Protein AF-A0A4Q2YPA6-F1 (afdb_monomer)

Mean predicted aligned error: 20.97 Å

pLDDT: mean 71.31, std 17.71, range [36.66, 96.56]

Secondary structure (DSSP, 8-state):
---GGGGGTTS--SPPPHHHHHHHHHHHHHH-----GGG---HHHHHHHHHHHHHHHTTT--------------S------HHHHHHHHHS--S-----PPP---PPP-PPPP----

Sequence (117 aa):
VNKAANYFRDVGNDKPDADLLDLAETLIAKKSGEFDASDYHNHYIDALKRVIAKKAKAKGKRVLEDVEEPADTGRGSNVIDLMAALKASVDGKKTAPAKAAPAKKAPAKKAPARKRA

Solvent-accessible surface area (backbone atoms only — not comparable to full-atom values): 8189 Å² total; per-residue (Å²): 133,87,61,75,71,68,80,50,71,89,59,76,93,68,85,76,59,67,72,63,48,55,52,49,51,53,54,46,64,74,69,59,74,88,88,60,75,82,78,65,71,70,58,65,63,56,50,49,52,50,52,51,53,50,31,59,76,47,71,72,48,88,73,76,79,77,70,76,66,74,71,78,78,86,63,79,82,85,75,73,60,62,68,59,53,49,48,53,63,72,67,61,85,69,88,75,80,79,80,76,73,82,78,77,81,74,80,80,79,78,77,80,87,81,83,87,133

Foldseek 3Di:
DDDPVVVCPVPDPDDDDPVVVVVVVVVCVVVDDDDDPVVDDPVVVVVVVVCVVVCVVVVNDDDDPPPPPPPDPPPDPPDDPVVVVVVCVVVPDDDDPPPDDPDDPDPDDDDDDDDDD

Radius of gyration: 34.86 Å; Cα contacts (8 Å, |Δi|>4): 10; chains: 1; bounding box: 77×26×106 Å

Structure (mmCIF, N/CA/C/O backbone):
data_AF-A0A4Q2YPA6-F1
#
_entry.id   AF-A0A4Q2YPA6-F1
#
loop_
_atom_site.group_PDB
_atom_site.id
_atom_site.type_symbol
_atom_site.label_atom_id
_atom_site.label_alt_id
_atom_site.label_comp_id
_atom_site.label_asym_id
_atom_site.label_entity_id
_atom_site.label_seq_id
_atom_site.pdbx_PDB_ins_code
_atom_site.Cartn_x
_atom_site.Cartn_y
_atom_site.Cartn_z
_atom_site.occupancy
_atom_site.B_iso_or_equiv
_atom_site.auth_seq_id
_atom_site.auth_comp_id
_atom_site.auth_asym_id
_atom_site.auth_atom_id
_atom_site.pdbx_PDB_model_num
ATOM 1 N N . VAL A 1 1 ? -27.213 6.591 -12.601 1.00 63.59 1 VAL A N 1
ATOM 2 C CA . VAL A 1 1 ? -26.011 5.734 -12.743 1.00 63.59 1 VAL A CA 1
ATOM 3 C C . VAL A 1 1 ? -24.868 6.581 -13.274 1.00 63.59 1 VAL A C 1
ATOM 5 O O . VAL A 1 1 ? -24.966 7.081 -14.388 1.00 63.59 1 VAL A O 1
ATOM 8 N N . ASN A 1 2 ? -23.839 6.834 -12.462 1.00 62.69 2 ASN A N 1
ATOM 9 C CA . ASN A 1 2 ? -22.665 7.592 -12.907 1.00 62.69 2 ASN A CA 1
ATOM 10 C C . ASN A 1 2 ? -21.876 6.741 -13.906 1.00 62.69 2 ASN A C 1
ATOM 12 O O . ASN A 1 2 ? -21.536 5.597 -13.615 1.00 62.69 2 ASN A O 1
ATOM 16 N N . LYS A 1 3 ? -21.635 7.277 -15.104 1.00 80.81 3 LYS A N 1
ATOM 17 C CA . LYS A 1 3 ? -20.919 6.566 -16.167 1.00 80.81 3 LYS A CA 1
ATOM 18 C C . LYS A 1 3 ? -19.436 6.512 -15.801 1.00 80.81 3 LYS A C 1
ATOM 20 O O . LYS A 1 3 ? -18.842 7.567 -15.587 1.00 80.81 3 LYS A O 1
ATOM 25 N N . ALA A 1 4 ? -18.844 5.316 -15.766 1.00 79.94 4 ALA A N 1
ATOM 26 C CA . ALA A 1 4 ? -17.429 5.119 -15.421 1.00 79.94 4 ALA A CA 1
ATOM 27 C C . ALA A 1 4 ? -16.476 5.984 -16.272 1.00 79.94 4 ALA A C 1
ATOM 29 O O . ALA A 1 4 ? -15.462 6.465 -15.783 1.00 79.94 4 ALA A O 1
ATOM 30 N N . ALA A 1 5 ? -16.867 6.276 -17.515 1.00 79.25 5 ALA A N 1
ATOM 31 C CA . ALA A 1 5 ? -16.138 7.158 -18.423 1.00 79.25 5 ALA A CA 1
ATOM 32 C C . ALA A 1 5 ? -15.876 8.574 -17.867 1.00 79.25 5 ALA A C 1
ATOM 34 O O . ALA A 1 5 ? -14.927 9.227 -18.282 1.00 79.25 5 ALA A O 1
ATOM 35 N N . ASN A 1 6 ? -16.687 9.063 -16.921 1.00 86.25 6 ASN A N 1
ATOM 36 C CA . ASN A 1 6 ? -16.501 10.402 -16.362 1.00 86.25 6 ASN A CA 1
ATOM 37 C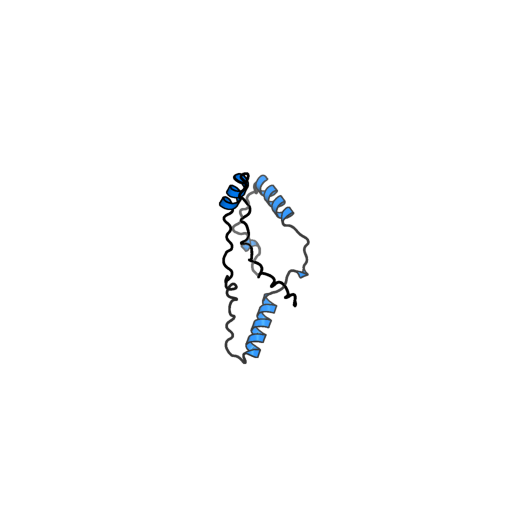 C . ASN A 1 6 ? -15.265 10.524 -15.463 1.00 86.25 6 ASN A C 1
ATOM 39 O O . ASN A 1 6 ? -14.765 11.632 -15.308 1.00 86.25 6 ASN A O 1
ATOM 43 N N . TYR A 1 7 ? -14.779 9.419 -14.891 1.00 86.31 7 TYR A N 1
ATOM 44 C CA . TYR A 1 7 ? -13.599 9.422 -14.020 1.00 86.31 7 TYR A CA 1
ATOM 45 C C . TYR A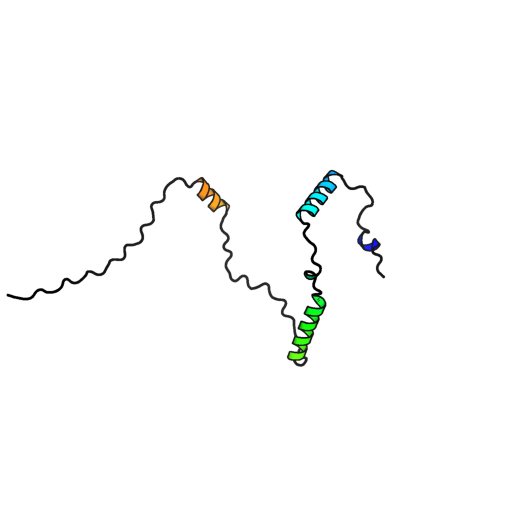 1 7 ? -12.284 9.580 -14.791 1.00 86.31 7 TYR A C 1
ATOM 47 O O . TYR A 1 7 ? -11.276 9.937 -14.199 1.00 86.31 7 TYR A O 1
ATOM 55 N N . PHE A 1 8 ? -12.303 9.336 -16.102 1.00 87.81 8 PHE A N 1
ATOM 56 C CA . PHE A 1 8 ? -11.111 9.338 -16.953 1.00 87.81 8 PHE A CA 1
ATOM 57 C C . PHE A 1 8 ? -11.077 10.523 -17.924 1.00 87.81 8 PHE A C 1
ATOM 59 O O . PHE A 1 8 ? -10.306 10.509 -18.874 1.00 87.81 8 PHE A O 1
ATOM 66 N N . ARG A 1 9 ? -11.915 11.548 -17.714 1.00 86.56 9 ARG A N 1
ATOM 67 C CA . ARG A 1 9 ? -12.010 12.712 -18.616 1.00 86.56 9 ARG A CA 1
ATOM 68 C C . ARG A 1 9 ? -10.703 13.496 -18.737 1.00 86.56 9 ARG A C 1
ATOM 70 O O . ARG A 1 9 ? -10.478 14.106 -19.774 1.00 86.56 9 ARG A O 1
ATOM 77 N N . ASP A 1 10 ? -9.877 13.458 -17.696 1.00 87.38 10 ASP A N 1
ATOM 78 C CA . ASP A 1 10 ? -8.603 14.178 -17.633 1.00 87.38 10 ASP A CA 1
ATOM 79 C C . ASP A 1 10 ? -7.426 13.355 -18.189 1.00 87.38 10 ASP A C 1
ATOM 81 O O . ASP A 1 10 ? -6.301 13.846 -18.261 1.00 87.38 10 ASP A O 1
ATOM 85 N N . VAL A 1 11 ? -7.664 12.098 -18.582 1.00 85.00 11 VAL A N 1
ATOM 86 C CA . VAL A 1 11 ? -6.645 11.231 -19.181 1.00 85.00 11 VAL A CA 1
ATOM 87 C C . VAL A 1 11 ? -6.693 11.401 -20.699 1.00 85.00 11 VAL A C 1
ATOM 89 O O . VAL A 1 11 ? -7.722 11.151 -21.327 1.00 85.00 11 VAL A O 1
ATOM 92 N N . GLY A 1 12 ? -5.582 11.844 -21.290 1.00 84.62 12 GLY A N 1
ATOM 93 C CA . GLY A 1 12 ? -5.444 11.973 -22.743 1.00 84.62 12 GLY A CA 1
ATOM 94 C C . GLY A 1 12 ? -5.476 10.619 -23.462 1.00 84.62 12 GLY A C 1
ATOM 95 O O . GLY A 1 12 ? -5.167 9.585 -22.876 1.00 84.62 12 GLY A O 1
ATOM 96 N N . ASN A 1 13 ? -5.825 10.628 -24.752 1.00 83.25 13 ASN A N 1
ATOM 97 C CA . ASN A 1 13 ? -5.834 9.429 -25.609 1.00 83.25 13 ASN A CA 1
ATOM 98 C C . ASN A 1 13 ? -4.480 9.171 -26.302 1.00 83.25 13 ASN A C 1
ATOM 100 O O . ASN A 1 13 ? -4.404 8.380 -27.244 1.00 83.25 13 ASN A O 1
ATOM 104 N N . ASP A 1 14 ? -3.423 9.856 -25.874 1.00 89.31 14 ASP A N 1
ATOM 105 C CA . ASP A 1 14 ? -2.095 9.733 -26.461 1.00 89.31 14 ASP A CA 1
ATOM 106 C C . ASP A 1 14 ? -1.405 8.437 -26.028 1.00 89.31 14 ASP A C 1
ATOM 108 O O . ASP A 1 14 ? -1.632 7.907 -24.937 1.00 89.31 14 ASP A O 1
ATOM 112 N N . LYS A 1 15 ? -0.538 7.912 -26.898 1.00 88.81 15 LYS A N 1
ATOM 113 C CA . LYS A 1 15 ? 0.234 6.709 -26.584 1.00 88.81 15 LYS A CA 1
ATOM 114 C C . LYS A 1 15 ? 1.264 7.039 -25.489 1.00 88.81 15 LYS A C 1
ATOM 116 O O . LYS A 1 15 ? 2.043 7.972 -25.688 1.00 88.81 15 LYS A O 1
ATOM 121 N N . PRO A 1 16 ? 1.307 6.286 -24.374 1.00 88.31 16 PRO A N 1
ATOM 122 C CA . PRO A 1 16 ? 2.298 6.508 -23.329 1.00 88.31 16 PRO A CA 1
ATOM 123 C C . PRO A 1 16 ? 3.712 6.193 -23.826 1.00 88.31 16 PRO A C 1
ATOM 125 O O . PRO A 1 16 ? 3.905 5.358 -24.715 1.00 88.31 16 PRO A O 1
ATOM 128 N N . ASP A 1 17 ? 4.690 6.863 -23.223 1.00 93.75 17 ASP A N 1
ATOM 129 C CA . ASP A 1 17 ? 6.107 6.591 -23.446 1.00 93.75 17 ASP A CA 1
ATOM 130 C C . ASP A 1 17 ? 6.455 5.161 -22.994 1.00 93.75 17 ASP A C 1
ATOM 132 O O . ASP A 1 17 ? 6.005 4.710 -21.935 1.00 93.75 17 ASP A O 1
ATOM 136 N N . ALA A 1 18 ? 7.230 4.443 -23.808 1.00 94.50 18 ALA A N 1
ATOM 137 C CA . ALA A 1 18 ? 7.577 3.048 -23.560 1.00 94.50 18 ALA A CA 1
ATOM 138 C C . ALA A 1 18 ? 8.463 2.874 -22.316 1.00 94.50 18 ALA A C 1
ATOM 140 O O . ALA A 1 18 ? 8.255 1.927 -21.560 1.00 94.50 18 ALA A O 1
ATOM 141 N N . ASP A 1 19 ? 9.384 3.806 -22.060 1.00 93.81 19 ASP A N 1
ATOM 142 C CA . ASP A 1 19 ? 10.304 3.727 -20.920 1.00 93.81 19 ASP A CA 1
ATOM 143 C C . ASP A 1 19 ? 9.557 3.975 -19.599 1.00 93.81 19 ASP A C 1
ATOM 145 O O . ASP A 1 19 ? 9.816 3.337 -18.577 1.00 93.81 19 ASP A O 1
ATOM 149 N N . LEU A 1 20 ? 8.571 4.881 -19.616 1.00 93.12 20 LEU A N 1
ATOM 150 C CA . LEU A 1 20 ? 7.706 5.128 -18.458 1.00 93.12 20 LEU A CA 1
ATOM 151 C C . LEU A 1 20 ? 6.763 3.953 -18.178 1.00 93.12 20 LEU A C 1
ATOM 153 O O . LEU A 1 20 ? 6.443 3.694 -17.015 1.00 93.12 20 LEU A O 1
ATOM 157 N N . LEU A 1 21 ? 6.320 3.250 -19.223 1.00 94.44 21 LEU A N 1
ATOM 158 C CA . LEU A 1 21 ? 5.481 2.065 -19.083 1.00 94.44 21 LEU A CA 1
ATOM 159 C C . LEU A 1 21 ? 6.250 0.921 -18.408 1.00 94.44 21 LEU A C 1
ATOM 161 O O . LEU A 1 21 ? 5.754 0.359 -17.434 1.00 94.44 21 LEU A O 1
ATOM 165 N N . ASP A 1 22 ? 7.480 0.651 -18.847 1.00 95.88 22 ASP A N 1
ATOM 166 C CA . ASP A 1 22 ? 8.357 -0.371 -18.254 1.00 95.88 22 ASP A CA 1
ATOM 167 C C . ASP A 1 22 ? 8.670 -0.081 -16.771 1.00 95.88 22 ASP A C 1
ATOM 169 O O . ASP A 1 22 ? 8.602 -0.959 -15.898 1.00 95.88 22 ASP A O 1
ATOM 173 N N . LEU A 1 23 ? 8.908 1.194 -16.440 1.00 96.38 23 LEU A N 1
ATOM 174 C CA . LEU A 1 23 ? 9.064 1.628 -15.053 1.00 96.38 23 LEU A CA 1
ATOM 175 C C . LEU A 1 23 ? 7.798 1.358 -14.225 1.00 96.38 23 LEU A C 1
ATOM 177 O O . LEU A 1 23 ? 7.889 0.867 -13.095 1.00 96.38 23 LEU A O 1
ATOM 181 N N . ALA A 1 24 ? 6.620 1.682 -14.760 1.00 95.62 24 ALA A N 1
ATOM 182 C CA . ALA A 1 24 ? 5.352 1.447 -14.077 1.00 95.62 24 ALA A CA 1
ATOM 183 C C . ALA A 1 24 ? 5.104 -0.051 -13.845 1.00 95.62 24 ALA A C 1
ATOM 185 O O . ALA A 1 24 ? 4.743 -0.437 -12.732 1.00 95.62 24 ALA A O 1
ATOM 186 N N . GLU A 1 25 ? 5.362 -0.898 -14.843 1.00 95.69 25 GLU A N 1
ATOM 187 C CA . GLU A 1 25 ? 5.259 -2.357 -14.727 1.00 95.69 25 GLU A CA 1
ATOM 188 C C . GLU A 1 25 ? 6.177 -2.903 -13.629 1.00 95.69 25 GLU A C 1
ATOM 190 O O . GLU A 1 25 ? 5.731 -3.658 -12.761 1.00 95.69 25 GLU A O 1
ATOM 195 N N . THR A 1 26 ? 7.428 -2.442 -13.584 1.00 96.56 26 THR A N 1
ATOM 196 C CA . THR A 1 26 ? 8.387 -2.822 -12.538 1.00 96.56 26 THR A CA 1
ATOM 197 C C . THR A 1 26 ? 7.903 -2.418 -11.141 1.00 96.56 26 THR A C 1
ATOM 199 O O . THR A 1 26 ? 8.014 -3.188 -10.180 1.00 96.56 26 THR A O 1
ATOM 202 N N . LEU A 1 27 ? 7.347 -1.210 -10.999 1.00 96.25 27 LEU A N 1
ATOM 203 C CA . LEU A 1 27 ? 6.804 -0.728 -9.727 1.00 96.25 27 LEU A CA 1
ATOM 204 C C . LEU A 1 27 ? 5.581 -1.528 -9.280 1.00 96.25 27 LEU A C 1
ATOM 206 O O . LEU A 1 27 ? 5.459 -1.809 -8.085 1.00 96.25 27 LEU A O 1
ATOM 210 N N . ILE A 1 28 ? 4.705 -1.895 -10.219 1.00 95.44 28 ILE A N 1
ATOM 211 C CA . ILE A 1 28 ? 3.550 -2.753 -9.958 1.00 95.44 28 ILE A CA 1
ATOM 212 C C . ILE A 1 28 ? 4.048 -4.112 -9.486 1.00 95.44 28 ILE A C 1
ATOM 214 O O . ILE A 1 28 ? 3.726 -4.489 -8.368 1.00 95.44 28 ILE A O 1
ATOM 218 N N . ALA A 1 29 ? 4.917 -4.783 -10.244 1.00 94.88 29 ALA A N 1
ATOM 219 C CA . ALA A 1 29 ? 5.442 -6.099 -9.887 1.00 94.88 29 ALA A CA 1
ATOM 220 C C . ALA A 1 29 ? 6.095 -6.119 -8.494 1.00 94.88 29 ALA A C 1
ATOM 222 O O . ALA A 1 29 ? 5.874 -7.040 -7.713 1.00 94.88 29 ALA A O 1
ATOM 223 N N . LYS A 1 30 ? 6.847 -5.069 -8.141 1.00 95.31 30 LYS A N 1
ATOM 224 C CA . LYS A 1 30 ? 7.470 -4.934 -6.816 1.00 95.31 30 LYS A CA 1
ATOM 225 C C . LYS A 1 30 ? 6.461 -4.725 -5.679 1.00 95.31 30 LYS A C 1
ATOM 227 O O . LYS A 1 30 ? 6.768 -5.045 -4.532 1.00 95.31 30 LYS A O 1
ATOM 232 N N . LYS A 1 31 ? 5.312 -4.107 -5.961 1.00 93.06 31 LYS A N 1
ATOM 233 C CA . LYS A 1 31 ? 4.267 -3.781 -4.973 1.00 93.06 31 LYS A CA 1
ATOM 234 C C . LYS A 1 31 ? 3.088 -4.752 -4.993 1.00 93.06 31 LYS A C 1
ATOM 236 O O . LYS A 1 31 ? 2.239 -4.666 -4.109 1.00 93.06 31 LYS A O 1
ATOM 241 N N . SER A 1 32 ? 3.023 -5.641 -5.975 1.00 93.56 32 SER A N 1
ATOM 242 C CA . SER A 1 32 ? 2.052 -6.722 -6.040 1.00 93.56 32 SER A CA 1
ATOM 243 C C . SER A 1 32 ? 2.300 -7.729 -4.918 1.00 93.56 32 SER A C 1
ATOM 245 O O . SER A 1 32 ? 3.435 -7.998 -4.531 1.00 93.56 32 SER A O 1
ATOM 247 N N . GLY A 1 33 ? 1.214 -8.292 -4.406 1.00 90.81 33 GLY A N 1
ATOM 248 C CA . GLY A 1 33 ? 1.207 -9.359 -3.412 1.00 90.81 33 GLY A CA 1
ATOM 249 C C . GLY A 1 33 ? 0.000 -10.262 -3.639 1.00 90.81 33 GLY A C 1
ATOM 250 O O . GLY A 1 33 ? -0.798 -10.013 -4.547 1.00 90.81 33 GLY A O 1
ATOM 251 N N . GLU A 1 34 ? -0.131 -11.313 -2.834 1.00 93.50 34 GLU A N 1
ATOM 252 C CA . GLU A 1 34 ? -1.313 -12.173 -2.890 1.00 93.50 34 GLU A CA 1
ATOM 253 C C . GLU A 1 34 ? -2.559 -11.387 -2.471 1.00 93.50 34 GLU A C 1
ATOM 255 O O . GLU A 1 34 ? -2.541 -10.630 -1.501 1.00 93.50 34 GLU A O 1
ATOM 260 N N . PHE A 1 35 ? -3.636 -11.535 -3.241 1.00 92.69 35 PHE A N 1
ATOM 261 C CA . PHE A 1 35 ? -4.908 -10.899 -2.931 1.00 92.69 35 PHE A CA 1
ATOM 262 C C 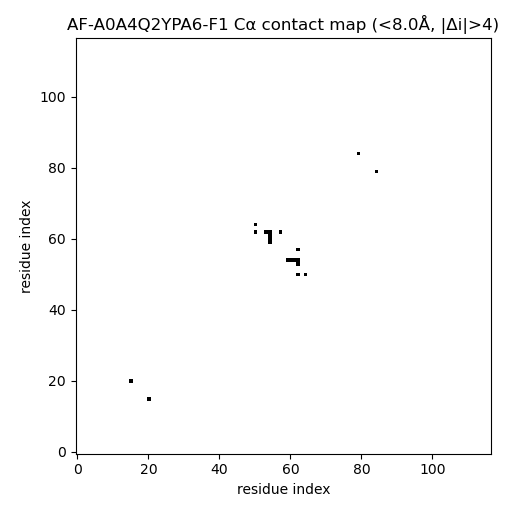. PHE A 1 35 ? -5.699 -11.782 -1.966 1.00 92.69 35 PHE A C 1
ATOM 264 O O . PHE A 1 35 ? -6.156 -12.859 -2.354 1.00 92.69 35 PHE A O 1
ATOM 271 N N . ASP A 1 36 ? -5.911 -11.299 -0.743 1.00 91.56 36 ASP A N 1
ATOM 272 C CA . ASP A 1 36 ? -6.869 -11.876 0.197 1.00 91.56 36 ASP A CA 1
ATOM 273 C C . ASP A 1 36 ? -8.103 -10.971 0.293 1.00 91.56 36 ASP A C 1
ATOM 275 O O . ASP A 1 36 ? -8.035 -9.813 0.706 1.00 91.56 36 ASP A O 1
ATOM 279 N N . ALA A 1 37 ? -9.266 -11.502 -0.090 1.00 89.19 37 ALA A N 1
ATOM 280 C CA . ALA A 1 37 ? -10.533 -10.781 0.021 1.00 89.19 37 ALA A CA 1
ATOM 281 C C . ALA A 1 37 ? -10.908 -10.481 1.484 1.00 89.19 37 ALA A C 1
ATOM 283 O O . ALA A 1 37 ? -11.660 -9.541 1.747 1.00 89.19 37 ALA A O 1
ATOM 284 N N . SER A 1 38 ? -10.392 -11.273 2.425 1.00 88.94 38 SER A N 1
ATOM 285 C CA . SER A 1 38 ? -10.654 -11.151 3.857 1.00 88.94 38 SER A CA 1
ATOM 286 C C . SER A 1 38 ? -10.044 -9.887 4.453 1.00 88.94 38 SER A C 1
ATOM 288 O O . SER A 1 38 ? -10.603 -9.373 5.413 1.00 88.94 38 SER A O 1
ATOM 290 N N . ASP A 1 39 ? -8.973 -9.346 3.864 1.00 85.44 39 ASP A N 1
ATOM 291 C CA . ASP A 1 39 ? -8.315 -8.118 4.335 1.00 85.44 39 ASP A CA 1
ATOM 292 C C . ASP A 1 39 ? -9.159 -6.855 4.091 1.00 85.44 39 ASP A C 1
ATOM 294 O O . ASP A 1 39 ? -8.945 -5.805 4.705 1.00 85.44 39 ASP A O 1
ATOM 298 N N . TYR A 1 40 ? -10.149 -6.934 3.200 1.00 85.81 40 TYR A N 1
ATOM 299 C CA . TYR A 1 40 ? -10.997 -5.804 2.843 1.00 85.81 40 TYR A CA 1
ATOM 300 C C . TYR A 1 40 ? -12.272 -5.797 3.686 1.00 85.81 40 TYR A C 1
ATOM 302 O O . TYR A 1 40 ? -13.239 -6.515 3.427 1.00 85.81 40 TYR A O 1
ATOM 310 N N . HIS A 1 41 ? -12.309 -4.920 4.689 1.00 82.69 41 HIS A N 1
ATOM 311 C CA . HIS A 1 41 ? -13.457 -4.778 5.579 1.00 82.69 41 HIS A CA 1
ATOM 312 C C . HIS A 1 41 ? -14.278 -3.517 5.292 1.00 82.69 41 HIS A C 1
ATOM 314 O O . HIS A 1 41 ? -13.756 -2.424 5.069 1.00 82.69 41 HIS A O 1
ATOM 320 N N . ASN A 1 42 ? -15.607 -3.644 5.369 1.00 83.94 42 ASN A N 1
ATOM 321 C CA . ASN A 1 42 ? -16.511 -2.500 5.298 1.00 83.94 42 ASN A CA 1
ATOM 322 C C . ASN A 1 42 ? -16.510 -1.739 6.635 1.00 83.94 42 ASN A C 1
ATOM 324 O O . ASN A 1 42 ? -17.385 -1.917 7.487 1.00 83.94 42 ASN A O 1
ATOM 328 N N . HIS A 1 43 ? -15.531 -0.849 6.798 1.00 82.00 43 HIS A N 1
ATOM 329 C CA . HIS A 1 43 ? -15.380 -0.033 8.003 1.00 82.00 43 HIS A CA 1
ATOM 330 C C . HIS A 1 43 ? -16.578 0.887 8.276 1.00 82.00 43 HIS A C 1
ATOM 332 O O . HIS A 1 43 ? -16.774 1.301 9.417 1.00 82.00 43 HIS A O 1
ATOM 338 N N . TYR A 1 44 ? -17.405 1.188 7.267 1.00 84.12 44 TYR A N 1
ATOM 339 C CA . TYR A 1 44 ? -18.583 2.037 7.430 1.00 84.12 44 TYR A CA 1
ATOM 340 C C . TYR A 1 44 ? -19.638 1.379 8.324 1.00 84.12 44 TYR A C 1
ATOM 342 O O . TYR A 1 44 ? -20.134 2.009 9.258 1.00 84.12 44 TYR A O 1
ATOM 350 N N . ILE A 1 45 ? -19.951 0.101 8.091 1.00 82.44 45 ILE A N 1
ATOM 351 C CA . ILE A 1 45 ? -20.945 -0.620 8.901 1.00 82.44 45 ILE A CA 1
ATOM 352 C C . ILE A 1 45 ? -20.459 -0.749 10.347 1.00 82.44 45 ILE A C 1
ATOM 354 O O . ILE A 1 45 ? -21.239 -0.559 11.284 1.00 82.44 45 ILE A O 1
ATOM 358 N N . ASP A 1 46 ? -19.173 -1.025 10.541 1.00 81.00 46 ASP A N 1
ATOM 359 C CA . ASP A 1 46 ? -18.597 -1.179 11.875 1.00 81.00 46 ASP A CA 1
ATOM 360 C C . ASP A 1 46 ? -18.507 0.148 12.631 1.00 81.00 46 ASP A C 1
ATOM 362 O O . ASP A 1 46 ? -18.771 0.188 13.836 1.00 81.00 46 ASP A O 1
ATOM 366 N N . ALA A 1 47 ? -18.178 1.247 11.948 1.00 82.38 47 ALA A N 1
ATOM 367 C CA . ALA A 1 47 ? -18.237 2.591 12.516 1.00 82.38 47 ALA A CA 1
ATOM 368 C C . ALA A 1 47 ? -19.681 2.968 12.884 1.00 82.38 47 ALA A C 1
ATOM 370 O O . ALA A 1 47 ? -19.942 3.423 13.997 1.00 82.38 47 ALA A O 1
ATOM 371 N N . LEU A 1 48 ? -20.651 2.677 12.012 1.00 84.69 48 LEU A N 1
ATOM 372 C CA . LEU A 1 48 ? -22.060 2.965 12.270 1.00 84.69 48 LEU A CA 1
ATOM 373 C C . LEU A 1 48 ? -22.587 2.188 13.483 1.00 84.69 48 LEU A C 1
ATOM 375 O O . LEU A 1 48 ? -23.219 2.769 14.367 1.00 84.69 48 LEU A O 1
ATOM 379 N N . LYS A 1 49 ? -22.280 0.888 13.577 1.00 84.50 49 LYS A N 1
ATOM 380 C CA . LYS A 1 49 ? -22.617 0.061 14.747 1.00 84.50 49 LYS A CA 1
ATOM 381 C C . LYS A 1 49 ? -22.001 0.624 16.029 1.00 84.50 49 LYS A C 1
ATOM 383 O O . LYS A 1 49 ? -22.688 0.688 17.050 1.00 84.50 49 LYS A O 1
ATOM 388 N N . ARG A 1 50 ? -20.742 1.077 15.983 1.00 85.12 50 ARG A N 1
ATOM 389 C CA . ARG A 1 50 ? -20.067 1.726 17.121 1.00 85.12 50 ARG A CA 1
ATOM 390 C C . ARG A 1 50 ? -20.783 3.007 17.551 1.00 85.12 50 ARG A C 1
ATOM 392 O O . ARG A 1 50 ? -21.063 3.166 18.741 1.00 85.12 50 ARG A O 1
ATOM 399 N N . VAL A 1 51 ? -21.141 3.878 16.610 1.00 82.75 51 VAL A N 1
ATOM 400 C CA . VAL A 1 51 ? -21.877 5.124 16.886 1.00 82.75 51 VAL A CA 1
ATOM 401 C C . VAL A 1 51 ? -23.258 4.834 17.482 1.00 82.75 51 VAL A C 1
ATOM 403 O O . VAL A 1 51 ? -23.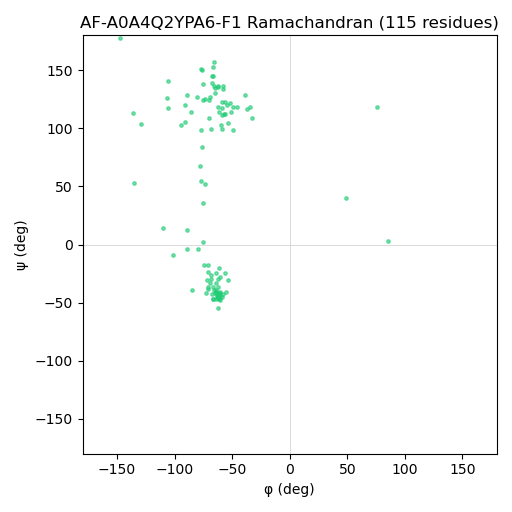629 5.432 18.495 1.00 82.75 51 VAL A O 1
ATOM 406 N N . ILE A 1 52 ? -24.003 3.877 16.917 1.00 82.69 52 ILE A N 1
ATOM 407 C CA . ILE A 1 52 ? -25.320 3.464 17.427 1.00 82.69 52 ILE A CA 1
ATOM 408 C C . ILE A 1 52 ? -25.201 2.932 18.858 1.00 82.69 52 ILE A C 1
ATOM 410 O O . ILE A 1 52 ? -25.948 3.368 19.735 1.00 82.69 52 ILE A O 1
ATOM 414 N N . ALA A 1 53 ? -24.242 2.041 19.127 1.00 82.88 53 ALA A N 1
ATOM 415 C CA . ALA A 1 53 ? -24.024 1.485 20.460 1.00 82.88 53 ALA A CA 1
ATOM 416 C C . ALA A 1 53 ? -23.650 2.567 21.488 1.00 82.88 53 ALA A C 1
ATOM 418 O O . ALA A 1 53 ? -24.173 2.561 22.605 1.00 82.88 53 ALA A O 1
ATOM 419 N N . LYS A 1 54 ? -22.790 3.528 21.119 1.00 80.75 54 LYS A N 1
ATOM 420 C CA . LYS A 1 54 ? -22.456 4.677 21.975 1.00 80.75 54 LYS A CA 1
ATOM 421 C C . LYS A 1 54 ? -23.692 5.536 22.259 1.00 80.75 54 LYS A C 1
ATOM 423 O O . LYS A 1 54 ? -23.954 5.851 23.417 1.00 80.75 54 LYS A O 1
ATOM 428 N N . LYS A 1 55 ? -24.496 5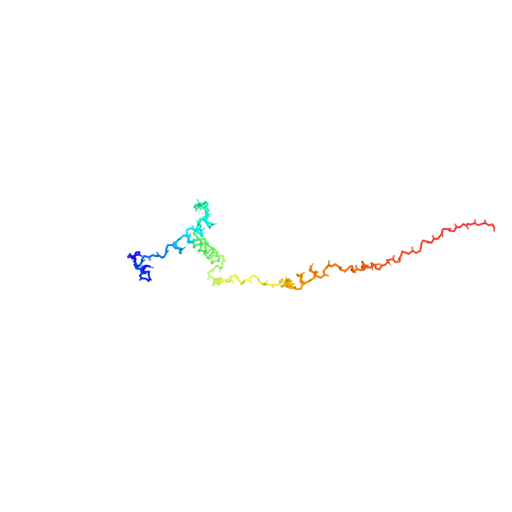.859 21.240 1.00 79.06 55 LYS A N 1
ATOM 429 C CA . LYS A 1 55 ? -25.727 6.656 21.391 1.00 79.06 55 LYS A CA 1
ATOM 430 C C . LYS A 1 55 ? -26.779 5.952 22.256 1.00 79.06 55 LYS A C 1
ATOM 432 O O . LYS A 1 55 ? -27.429 6.603 23.076 1.00 79.06 55 LYS A O 1
ATOM 437 N N . ALA A 1 56 ? -26.913 4.633 22.110 1.00 79.88 56 ALA A N 1
ATOM 438 C CA . ALA A 1 56 ? -27.792 3.807 22.933 1.00 79.88 56 ALA A CA 1
ATOM 439 C C . ALA A 1 56 ? -27.353 3.815 24.409 1.00 79.88 56 ALA A C 1
ATOM 441 O O . ALA A 1 56 ? -28.168 4.084 25.292 1.00 79.88 56 ALA A O 1
ATOM 442 N N . LYS A 1 57 ? -26.054 3.623 24.684 1.00 78.81 57 LYS A N 1
ATOM 443 C CA . LYS A 1 57 ? -25.484 3.723 26.042 1.00 78.81 57 LYS A CA 1
ATOM 444 C C . LYS A 1 57 ? -25.630 5.126 26.639 1.00 78.81 57 LYS A C 1
ATOM 446 O O . LYS A 1 57 ? -25.910 5.261 27.826 1.00 78.81 57 LYS A O 1
ATOM 451 N N . ALA A 1 58 ? -25.506 6.163 25.813 1.00 77.69 58 ALA A N 1
ATOM 452 C CA . ALA A 1 58 ? -25.663 7.558 26.213 1.00 77.69 58 ALA A CA 1
ATOM 453 C C . ALA A 1 58 ? -27.130 7.983 26.439 1.00 77.69 58 ALA A C 1
ATOM 455 O O . ALA A 1 58 ? -27.377 9.154 26.735 1.00 77.69 58 ALA A O 1
ATOM 456 N N . LYS A 1 59 ? -28.106 7.067 26.296 1.00 73.75 59 LYS A N 1
ATOM 457 C CA . LYS A 1 59 ? -29.552 7.322 26.455 1.00 73.75 59 LYS A CA 1
ATOM 458 C C . LYS A 1 59 ? -30.027 8.563 25.682 1.00 73.75 59 LYS A C 1
ATOM 460 O O . LYS A 1 59 ? -30.811 9.358 26.188 1.00 73.75 59 LYS A O 1
ATOM 465 N N . GLY A 1 60 ? -29.515 8.753 24.464 1.00 62.16 60 GLY A N 1
ATOM 466 C CA . GLY A 1 60 ? -29.908 9.869 23.599 1.00 62.16 60 GLY A CA 1
ATOM 467 C C . GLY A 1 60 ? -29.168 11.194 23.825 1.00 62.16 60 GLY A C 1
ATOM 468 O O . GLY A 1 60 ? -29.458 12.156 23.117 1.00 62.16 60 GLY A O 1
ATOM 469 N N . LYS A 1 61 ? -28.183 11.267 24.732 1.00 65.56 61 LYS A N 1
ATOM 470 C CA . LYS A 1 61 ? -27.263 12.417 24.796 1.00 65.56 61 LYS A CA 1
ATOM 471 C C . LYS A 1 61 ? -26.376 12.456 23.542 1.00 65.56 61 LYS A C 1
ATOM 473 O O . LYS A 1 61 ? -26.021 11.405 23.004 1.00 65.56 61 LYS A O 1
ATOM 478 N N . ARG A 1 62 ? -26.038 13.660 23.056 1.00 58.94 62 ARG A N 1
ATOM 479 C CA . ARG A 1 62 ? -25.142 13.838 21.897 1.00 58.94 62 ARG A CA 1
ATOM 480 C C . ARG A 1 62 ? -23.793 13.185 22.201 1.00 58.94 62 ARG A C 1
ATOM 482 O O . ARG A 1 62 ? -23.106 13.600 23.126 1.00 58.94 62 ARG A O 1
ATOM 489 N N . VAL A 1 63 ? -23.445 12.170 21.417 1.00 60.31 63 VAL A N 1
ATOM 490 C CA . VAL A 1 63 ? -22.112 11.566 21.404 1.00 60.31 63 VAL A CA 1
ATOM 491 C C . VAL A 1 63 ? -21.322 12.325 20.348 1.00 60.31 63 VAL A C 1
ATOM 493 O O . VAL A 1 63 ? -21.604 12.183 19.160 1.00 60.31 63 VAL A O 1
ATOM 496 N N . LEU A 1 64 ? -20.406 13.184 20.786 1.00 58.91 64 LEU A N 1
ATOM 497 C CA . LEU A 1 64 ? -19.339 13.684 19.928 1.00 58.91 64 LEU A CA 1
ATOM 498 C C . LEU A 1 64 ? -18.349 12.526 19.802 1.00 58.91 64 LEU A C 1
ATOM 500 O O . LEU A 1 64 ? -17.963 11.932 20.808 1.00 58.91 64 LEU A O 1
ATOM 504 N N . GLU A 1 65 ? -18.047 12.107 18.578 1.00 57.00 65 GLU A N 1
ATOM 505 C CA . GLU A 1 65 ? -16.914 11.215 18.380 1.00 57.00 65 GLU A CA 1
ATOM 506 C C . GLU A 1 65 ? -15.681 12.070 18.643 1.00 57.00 65 GLU A C 1
ATOM 508 O O . GLU A 1 65 ? -15.409 12.996 17.880 1.00 57.00 65 GLU A O 1
ATOM 513 N N . ASP A 1 66 ? -15.002 11.817 19.762 1.00 53.50 66 ASP A N 1
ATOM 514 C CA . ASP A 1 66 ? -13.637 12.285 19.940 1.00 53.50 66 ASP A CA 1
ATOM 515 C C . ASP A 1 66 ? -12.859 11.657 18.784 1.00 53.50 66 ASP A C 1
ATOM 517 O O . ASP A 1 66 ? -12.598 10.450 18.774 1.00 53.50 66 ASP A O 1
ATOM 5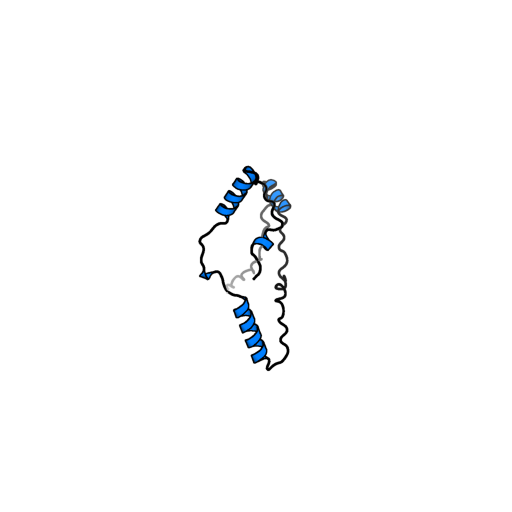21 N N . VAL A 1 67 ? -12.633 12.457 17.737 1.00 52.59 67 VAL A N 1
ATOM 522 C CA . VAL A 1 67 ? -11.645 12.160 16.707 1.00 52.59 67 VAL A CA 1
ATOM 523 C C . VAL A 1 67 ? -10.398 11.865 17.501 1.00 52.59 67 VAL A C 1
ATOM 525 O O . VAL A 1 67 ? -9.954 12.733 18.244 1.00 52.59 67 VAL A O 1
ATOM 528 N N . GLU A 1 68 ? -9.954 10.616 17.430 1.00 50.56 68 GLU A N 1
ATOM 529 C CA . GLU A 1 68 ? -8.806 10.099 18.153 1.00 50.56 68 GLU A CA 1
ATOM 530 C C . GLU A 1 68 ? -7.663 11.085 17.929 1.00 50.56 68 GLU A C 1
ATOM 532 O O . GLU A 1 68 ? -7.082 11.155 16.845 1.00 50.56 68 GLU A O 1
ATOM 537 N N . GLU A 1 69 ? -7.461 11.960 18.914 1.00 48.94 69 GLU A N 1
ATOM 538 C CA . GLU A 1 69 ? -6.427 12.972 18.867 1.00 48.94 69 GLU A CA 1
ATOM 539 C C . GLU A 1 69 ? -5.140 12.169 18.709 1.00 48.94 69 GLU A C 1
ATOM 541 O O . GLU A 1 69 ? -4.949 11.216 19.478 1.00 48.94 69 GLU A O 1
ATOM 546 N N . PRO A 1 70 ? -4.342 12.411 17.646 1.00 49.25 70 PRO A N 1
ATOM 547 C CA . PRO A 1 70 ? -3.178 11.589 17.359 1.00 49.25 70 PRO A CA 1
ATOM 548 C C . PRO A 1 70 ? -2.394 11.479 18.652 1.00 49.25 70 PRO A C 1
ATOM 550 O O . PRO A 1 70 ? -2.034 12.512 19.213 1.00 49.25 70 PRO A O 1
ATOM 553 N N . ALA A 1 71 ? -2.266 10.235 19.138 1.00 49.31 71 ALA A N 1
ATOM 554 C CA . ALA A 1 71 ? -1.786 9.923 20.474 1.00 49.31 71 ALA A CA 1
ATOM 555 C C . ALA A 1 71 ? -0.686 10.903 20.844 1.00 49.31 71 ALA A C 1
ATOM 557 O O . ALA A 1 71 ? 0.330 10.941 20.145 1.00 49.31 71 ALA A O 1
ATOM 558 N N . ASP A 1 72 ? -0.955 11.702 21.881 1.00 50.25 72 ASP A N 1
ATOM 559 C CA . ASP A 1 72 ? -0.049 12.686 22.454 1.00 50.25 72 ASP A CA 1
ATOM 560 C C . ASP A 1 72 ? 1.372 12.144 22.296 1.00 50.25 72 ASP A C 1
ATOM 562 O O . ASP A 1 72 ? 1.727 11.115 22.890 1.00 50.25 72 ASP A O 1
ATOM 566 N N . THR A 1 73 ? 2.168 12.740 21.402 1.00 49.91 73 THR A N 1
ATOM 567 C CA . THR A 1 73 ? 3.550 12.317 21.156 1.00 49.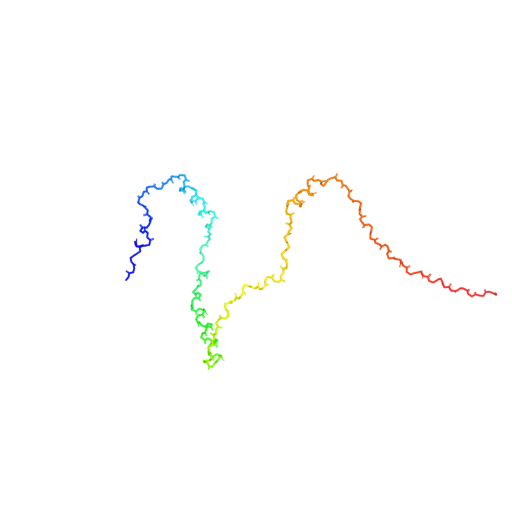91 73 THR A CA 1
ATOM 568 C C . THR A 1 73 ? 4.411 12.757 22.342 1.00 49.91 73 THR A C 1
ATOM 570 O O . THR A 1 73 ? 5.446 13.393 22.191 1.00 49.91 73 THR A O 1
ATOM 573 N N . GLY A 1 74 ? 3.987 12.411 23.557 1.00 51.16 74 GLY A N 1
ATOM 574 C CA . GLY A 1 74 ? 4.663 12.565 24.835 1.00 51.16 74 GLY A CA 1
ATOM 575 C C . GLY A 1 74 ? 5.783 11.544 25.024 1.00 51.16 74 GLY A C 1
ATOM 576 O O . GLY A 1 74 ? 6.019 11.058 26.128 1.00 51.16 74 GLY A O 1
ATOM 577 N N . ARG A 1 75 ? 6.496 11.197 23.952 1.00 54.28 75 ARG A N 1
ATOM 578 C CA . ARG A 1 75 ? 7.796 10.532 24.029 1.00 54.28 75 ARG A CA 1
ATOM 579 C C . ARG A 1 75 ? 8.751 11.315 23.153 1.00 54.28 75 ARG A C 1
ATOM 581 O O . ARG A 1 75 ? 8.671 11.246 21.932 1.00 54.28 75 ARG A O 1
ATOM 588 N N . GLY A 1 76 ? 9.601 12.087 23.830 1.00 52.19 76 GLY A N 1
ATOM 589 C CA . GLY A 1 76 ? 10.605 12.960 23.241 1.00 52.19 76 GLY A CA 1
ATOM 590 C C . GLY A 1 76 ? 11.258 12.328 22.021 1.00 52.19 76 GLY A C 1
ATOM 591 O O . GLY A 1 76 ? 11.702 11.179 22.052 1.00 52.19 76 GLY A O 1
ATOM 592 N N . SER A 1 77 ? 11.274 13.093 20.938 1.00 53.41 77 SER A N 1
ATOM 593 C CA . SER A 1 77 ? 11.926 12.742 19.693 1.00 53.41 77 SER A CA 1
ATOM 594 C C . SER A 1 77 ? 13.387 12.388 19.979 1.00 53.41 77 SER A C 1
ATOM 596 O O . SER A 1 77 ? 14.205 13.271 20.240 1.00 53.41 77 SER A O 1
ATOM 598 N N . ASN A 1 78 ? 13.729 11.100 19.954 1.00 60.62 78 ASN A N 1
ATOM 599 C CA . ASN A 1 78 ? 15.119 10.660 20.005 1.00 60.62 78 ASN A CA 1
ATOM 600 C C . ASN A 1 78 ? 15.725 10.855 18.608 1.00 60.62 78 ASN A C 1
ATOM 602 O O . ASN A 1 78 ? 15.961 9.902 17.867 1.00 60.62 78 ASN A O 1
ATOM 606 N N . VAL A 1 79 ? 15.859 12.122 18.208 1.00 66.94 79 VAL A N 1
ATOM 607 C CA . VAL A 1 79 ? 16.514 12.522 16.966 1.00 66.94 79 VAL A CA 1
ATOM 608 C C . VAL A 1 79 ? 18.006 12.406 17.215 1.00 66.94 79 VAL A C 1
ATOM 610 O O . VAL A 1 79 ? 18.620 13.268 17.838 1.00 66.94 79 VAL A O 1
ATOM 613 N N . ILE A 1 80 ? 18.581 11.299 16.769 1.00 66.44 80 ILE A N 1
ATOM 614 C CA . ILE A 1 80 ? 20.029 11.134 16.729 1.00 66.44 80 ILE A CA 1
ATOM 615 C C . ILE A 1 80 ? 20.520 11.853 15.470 1.00 66.44 80 ILE A C 1
ATOM 617 O O . ILE A 1 80 ? 20.023 11.595 14.374 1.00 66.44 80 ILE A O 1
ATOM 621 N N . ASP A 1 81 ? 21.493 12.752 15.620 1.00 78.31 81 ASP A N 1
ATOM 622 C CA . ASP A 1 81 ? 22.177 13.382 14.490 1.00 78.31 81 ASP A CA 1
ATOM 623 C C . ASP A 1 81 ? 23.025 12.330 13.756 1.00 78.31 81 ASP A C 1
ATOM 625 O O . ASP A 1 81 ? 24.124 11.959 14.179 1.00 78.31 81 ASP A O 1
ATOM 629 N N . LEU A 1 82 ? 22.480 11.820 12.650 1.00 77.12 82 LEU A N 1
ATOM 630 C CA . LEU A 1 82 ? 23.114 10.815 11.799 1.00 77.12 82 LEU A CA 1
ATOM 631 C C . LEU A 1 82 ? 24.420 11.325 11.170 1.00 77.12 82 LEU A C 1
ATOM 633 O O . LEU A 1 82 ? 25.325 10.523 10.948 1.00 77.12 82 LEU A O 1
ATOM 637 N N . MET A 1 83 ? 24.565 12.634 10.91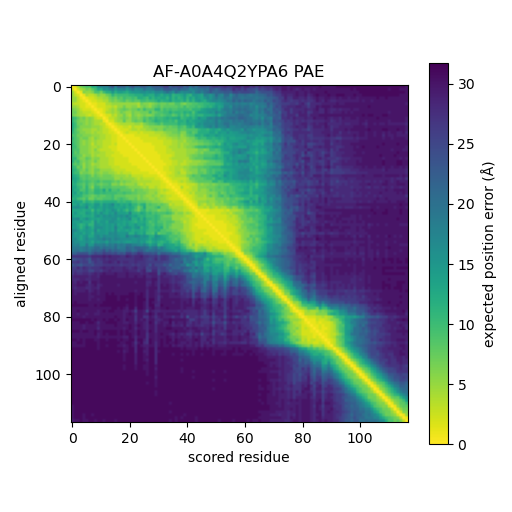9 1.00 72.94 83 MET A N 1
ATOM 638 C CA . MET A 1 83 ? 25.811 13.197 10.386 1.00 72.94 83 MET A CA 1
ATOM 639 C C . MET A 1 83 ? 26.905 13.208 11.451 1.00 72.94 83 MET A C 1
ATOM 641 O O . MET A 1 83 ? 28.042 12.829 11.164 1.00 72.94 83 MET A O 1
ATOM 645 N N . ALA A 1 84 ? 26.564 13.568 12.691 1.00 73.06 84 ALA A N 1
ATOM 646 C CA . ALA A 1 84 ? 27.486 13.475 13.818 1.00 73.06 84 ALA A CA 1
ATOM 647 C C . ALA A 1 84 ? 27.867 12.018 14.125 1.00 73.06 84 ALA A C 1
ATOM 649 O O . ALA A 1 84 ? 29.042 11.724 14.350 1.00 73.06 84 ALA A O 1
ATOM 650 N N . ALA A 1 85 ? 26.904 11.092 14.075 1.00 75.69 85 ALA A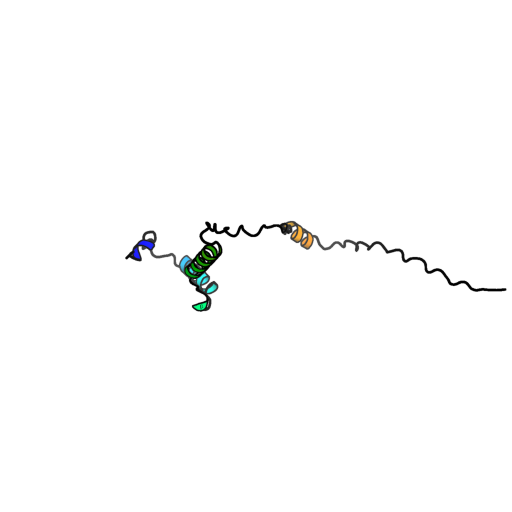 N 1
ATOM 651 C CA . ALA A 1 85 ? 27.145 9.664 14.275 1.00 75.69 85 ALA A CA 1
ATOM 652 C C . ALA A 1 85 ? 28.052 9.072 13.183 1.00 75.69 85 ALA A C 1
ATOM 654 O O . ALA A 1 85 ? 28.969 8.305 13.482 1.00 75.69 85 ALA A O 1
ATOM 655 N N . LEU A 1 86 ? 27.855 9.475 11.925 1.00 73.88 86 LEU A N 1
ATOM 656 C CA . LEU A 1 86 ? 28.710 9.060 10.817 1.00 73.88 86 LEU A CA 1
ATOM 657 C C . LEU A 1 86 ? 30.119 9.653 10.946 1.00 73.88 86 LEU A C 1
ATOM 659 O O . LEU A 1 86 ? 31.104 8.938 10.774 1.00 73.88 86 LEU A O 1
ATOM 663 N N . LYS A 1 87 ? 30.232 10.932 11.322 1.00 72.06 87 LYS A N 1
ATOM 664 C CA . LYS A 1 87 ? 31.522 11.592 11.554 1.00 72.06 87 LYS A CA 1
ATOM 665 C C . LYS A 1 87 ? 32.300 10.924 12.689 1.00 72.06 87 LYS A C 1
ATOM 667 O O . LYS A 1 87 ? 33.476 10.625 12.521 1.00 72.06 87 LYS A O 1
ATOM 672 N N . ALA A 1 88 ? 31.630 10.571 13.785 1.00 72.25 88 ALA A N 1
ATOM 673 C CA . ALA A 1 88 ? 32.219 9.799 14.879 1.00 72.25 88 ALA A CA 1
ATOM 674 C C . ALA A 1 88 ? 32.646 8.378 14.456 1.00 72.25 88 ALA A C 1
ATOM 676 O O . ALA A 1 88 ? 33.650 7.870 14.954 1.00 72.25 88 ALA A O 1
ATOM 677 N N . SER A 1 89 ? 31.928 7.748 13.519 1.00 68.31 89 SER A N 1
ATOM 678 C CA . SER A 1 89 ? 32.296 6.443 12.954 1.00 68.31 89 SER A CA 1
ATOM 679 C C . SER A 1 89 ? 33.509 6.512 12.018 1.00 68.31 89 SER A C 1
ATOM 681 O O . SER A 1 89 ? 34.251 5.537 11.930 1.00 68.31 89 SER A O 1
ATOM 683 N N . VAL A 1 90 ? 33.719 7.634 11.321 1.00 72.81 90 VAL A N 1
ATOM 684 C CA . VAL A 1 90 ? 34.853 7.838 10.397 1.00 72.81 90 VAL A CA 1
ATOM 685 C C . VAL A 1 90 ? 36.102 8.324 11.139 1.00 72.81 90 VAL A C 1
ATOM 687 O O . VAL A 1 90 ? 37.200 7.843 10.874 1.00 72.81 90 VAL A O 1
ATOM 690 N N . ASP A 1 91 ? 35.937 9.208 12.126 1.00 64.62 91 ASP A N 1
ATOM 691 C CA . ASP A 1 91 ? 37.029 9.720 12.968 1.00 64.62 91 ASP A CA 1
ATOM 692 C C . ASP A 1 91 ? 37.428 8.722 14.092 1.00 64.62 91 ASP A C 1
ATOM 694 O O . ASP A 1 91 ? 38.404 8.916 14.826 1.00 64.62 91 ASP A O 1
ATOM 698 N N . GLY A 1 92 ? 36.702 7.603 14.210 1.00 52.50 92 GLY A N 1
ATOM 699 C CA . GLY A 1 92 ? 36.815 6.566 15.236 1.00 52.50 92 GLY A CA 1
ATOM 700 C C . GLY A 1 92 ? 37.984 5.585 15.084 1.00 52.50 92 GLY A C 1
ATOM 701 O O . GLY A 1 92 ? 37.785 4.374 15.132 1.00 52.50 92 GLY A O 1
ATOM 702 N N . LYS A 1 93 ? 39.225 6.081 14.989 1.00 55.88 93 LYS A N 1
ATOM 703 C CA . LYS A 1 93 ? 40.417 5.312 15.404 1.00 55.88 93 LYS A CA 1
ATOM 704 C C . LYS A 1 93 ? 41.398 6.154 16.215 1.00 55.88 93 LYS A C 1
ATOM 706 O O . LYS A 1 93 ? 42.591 6.177 15.931 1.00 55.88 93 LYS A O 1
ATOM 711 N N . LYS A 1 94 ? 40.914 6.801 17.278 1.00 48.25 94 LYS A N 1
ATOM 712 C CA . LYS A 1 94 ? 41.742 7.151 18.442 1.00 48.25 94 LYS A CA 1
ATOM 713 C C . LYS A 1 94 ? 40.980 6.832 19.722 1.00 48.25 94 LYS A C 1
ATOM 715 O O . LYS A 1 94 ? 39.951 7.416 20.033 1.00 48.25 94 LYS A O 1
ATOM 720 N N . THR A 1 95 ? 41.519 5.842 20.418 1.00 51.78 95 THR A N 1
ATOM 721 C CA . THR A 1 95 ? 41.208 5.398 21.776 1.00 51.78 95 THR A CA 1
ATOM 722 C C . THR A 1 95 ? 40.825 6.550 22.707 1.00 51.78 95 THR A C 1
ATOM 724 O O . THR A 1 95 ? 41.665 7.395 23.015 1.00 51.78 95 THR A O 1
ATOM 727 N N . ALA A 1 96 ? 39.600 6.533 23.228 1.00 47.81 96 ALA A N 1
ATOM 728 C CA . ALA A 1 96 ? 39.306 7.185 24.497 1.00 47.81 96 ALA A CA 1
ATOM 729 C C . ALA A 1 96 ? 39.561 6.159 25.616 1.00 47.81 96 ALA A C 1
ATOM 731 O O . ALA A 1 96 ? 39.067 5.030 25.514 1.00 47.81 96 ALA A O 1
ATOM 732 N N . PRO A 1 97 ? 40.341 6.487 26.661 1.00 44.91 97 PRO A N 1
ATOM 733 C CA . PRO A 1 97 ? 40.522 5.586 27.787 1.00 44.91 97 PRO A CA 1
ATOM 734 C C . PRO A 1 97 ? 39.167 5.361 28.459 1.00 44.91 97 PRO A C 1
ATOM 736 O O . PRO A 1 97 ? 38.388 6.298 28.651 1.00 44.91 97 PRO A O 1
ATOM 739 N N . ALA A 1 98 ? 38.894 4.101 28.799 1.00 46.97 98 ALA A N 1
ATOM 740 C CA . ALA A 1 98 ? 37.738 3.708 29.584 1.00 46.97 98 ALA A CA 1
ATOM 741 C C . ALA A 1 98 ? 37.603 4.651 30.785 1.00 46.97 98 ALA A C 1
ATOM 743 O O . ALA A 1 98 ? 38.506 4.752 31.619 1.00 46.97 98 ALA A O 1
ATOM 744 N N . LYS A 1 99 ? 36.478 5.369 30.851 1.00 43.53 99 LYS A N 1
ATOM 745 C CA . LYS A 1 99 ? 36.113 6.179 32.008 1.00 43.53 99 LYS A CA 1
ATOM 746 C C . LYS A 1 99 ? 36.028 5.231 33.200 1.00 43.53 99 LYS A C 1
ATOM 748 O O . LYS A 1 99 ? 35.078 4.460 33.316 1.00 43.53 99 LYS A O 1
ATOM 753 N N . ALA A 1 100 ? 37.064 5.255 34.034 1.00 47.25 100 ALA A N 1
ATOM 754 C CA . ALA A 1 100 ? 37.131 4.494 35.264 1.00 47.25 100 ALA A CA 1
ATOM 755 C C . ALA A 1 100 ? 35.870 4.779 36.087 1.00 47.25 100 ALA A C 1
ATOM 757 O O . ALA A 1 100 ? 35.565 5.929 36.414 1.00 47.25 100 ALA A O 1
ATOM 758 N N . ALA A 1 101 ? 35.120 3.722 36.390 1.00 48.12 101 ALA A N 1
ATOM 759 C CA . ALA A 1 101 ? 34.059 3.782 37.375 1.00 48.12 101 ALA A CA 1
ATOM 760 C C . ALA A 1 101 ? 34.668 4.239 38.716 1.00 48.12 101 ALA A C 1
ATOM 762 O O . ALA A 1 101 ? 35.740 3.751 39.086 1.00 48.12 101 ALA A O 1
ATOM 763 N N . PRO A 1 102 ? 34.029 5.156 39.463 1.00 45.28 102 PRO A N 1
ATOM 764 C CA . PRO A 1 102 ? 34.523 5.522 40.779 1.00 45.28 102 PRO A CA 1
ATOM 765 C C . PRO A 1 102 ? 34.484 4.282 41.678 1.00 45.28 102 PRO A C 1
ATOM 767 O O . PRO A 1 102 ? 33.426 3.693 41.913 1.00 45.28 102 PRO A O 1
ATOM 770 N N . ALA A 1 103 ? 35.659 3.872 42.158 1.00 48.22 103 ALA A N 1
ATOM 771 C CA . ALA A 1 103 ? 35.807 2.768 43.090 1.00 48.22 103 ALA A CA 1
ATOM 772 C C . ALA A 1 103 ? 34.968 3.049 44.347 1.00 48.22 103 ALA A C 1
ATOM 774 O O . ALA A 1 103 ? 35.262 3.961 45.124 1.00 48.22 103 ALA A O 1
ATOM 775 N N . LYS A 1 104 ? 33.911 2.256 44.554 1.00 50.91 104 LYS A N 1
ATOM 776 C CA . LYS A 1 104 ? 33.203 2.199 45.834 1.00 50.91 104 LYS A CA 1
ATOM 777 C C . LYS A 1 104 ? 34.216 1.770 46.896 1.00 50.91 104 LYS A C 1
ATOM 779 O O . LYS A 1 104 ? 34.682 0.633 46.881 1.00 50.91 104 LYS A O 1
ATOM 784 N N . LYS A 1 105 ? 34.559 2.681 47.812 1.00 50.28 105 LYS A N 1
ATOM 785 C CA . LYS A 1 105 ? 35.308 2.352 49.030 1.00 50.28 105 LYS A CA 1
ATOM 786 C C . LYS A 1 105 ? 34.530 1.274 49.786 1.00 50.28 105 LYS A C 1
ATOM 788 O O . LYS A 1 105 ? 33.429 1.528 50.270 1.00 50.28 105 LYS A O 1
ATOM 793 N N . ALA A 1 106 ? 35.091 0.071 49.855 1.00 48.75 106 ALA A N 1
ATOM 794 C CA . ALA A 1 106 ? 34.581 -0.981 50.717 1.00 48.75 106 ALA A CA 1
ATOM 795 C C . ALA A 1 106 ? 34.769 -0.556 52.187 1.00 48.75 106 ALA A C 1
ATOM 797 O O . ALA A 1 106 ? 35.833 -0.032 52.531 1.00 48.75 106 ALA A O 1
ATOM 798 N N . PRO A 1 107 ? 33.772 -0.754 53.066 1.00 47.94 107 PRO A N 1
ATOM 799 C CA . PRO A 1 107 ? 33.941 -0.484 54.485 1.00 47.94 107 PRO A CA 1
ATOM 800 C C . PRO A 1 107 ? 34.991 -1.439 55.063 1.00 47.94 107 PRO A C 1
ATOM 802 O O . PRO A 1 107 ? 34.940 -2.652 54.847 1.00 47.94 107 PRO A O 1
ATOM 805 N N . ALA A 1 108 ? 35.959 -0.873 55.786 1.00 49.81 108 ALA A N 1
ATOM 806 C CA . ALA A 1 108 ? 37.022 -1.613 56.449 1.00 49.81 108 ALA A CA 1
ATOM 807 C C . ALA A 1 108 ? 36.429 -2.694 57.369 1.00 49.81 108 ALA A C 1
ATOM 809 O O . ALA A 1 108 ? 35.685 -2.398 58.308 1.00 49.81 108 ALA A O 1
ATOM 810 N N . LYS A 1 109 ? 36.763 -3.961 57.096 1.00 51.19 109 LYS A N 1
ATOM 811 C CA . LYS A 1 109 ? 36.481 -5.078 58.000 1.00 51.19 109 LYS A CA 1
ATOM 812 C C . LYS A 1 109 ? 37.217 -4.825 59.316 1.00 51.19 109 LYS A C 1
ATOM 814 O O . LYS A 1 109 ? 38.444 -4.836 59.355 1.00 51.19 109 LYS A O 1
ATOM 819 N N . LYS A 1 110 ? 36.454 -4.609 60.391 1.00 53.62 110 LYS A N 1
ATOM 820 C CA . LYS A 1 110 ? 36.955 -4.638 61.770 1.00 53.62 110 LYS A CA 1
ATOM 821 C C . LYS A 1 110 ? 37.622 -5.995 62.020 1.00 53.62 110 LYS A C 1
ATOM 823 O O . LYS A 1 110 ? 36.983 -7.032 61.849 1.00 53.62 110 LYS A O 1
ATOM 828 N N . ALA A 1 111 ? 38.896 -5.977 62.401 1.00 50.41 111 ALA A N 1
ATOM 829 C CA . ALA A 1 111 ? 39.611 -7.166 62.845 1.00 50.41 111 ALA A CA 1
ATOM 830 C C . ALA A 1 111 ? 39.030 -7.656 64.190 1.00 50.41 111 ALA A C 1
ATOM 832 O O . ALA A 1 111 ? 38.708 -6.825 65.046 1.00 50.41 111 ALA A O 1
ATOM 833 N N . PRO A 1 112 ? 38.866 -8.975 64.398 1.00 52.34 112 PRO A N 1
ATOM 834 C CA . PRO A 1 112 ? 38.343 -9.508 65.647 1.00 52.34 112 PRO A CA 1
ATOM 835 C C . PRO A 1 112 ? 39.399 -9.447 66.756 1.00 52.34 112 PRO A C 1
ATOM 837 O O . PRO A 1 112 ? 40.572 -9.759 66.550 1.00 52.34 112 PRO A O 1
ATOM 840 N N . ALA A 1 113 ? 38.948 -9.062 67.948 1.00 51.44 113 ALA A N 1
ATOM 841 C CA . ALA A 1 113 ? 39.738 -9.018 69.168 1.00 51.44 113 ALA A CA 1
ATOM 842 C C . ALA A 1 113 ? 40.337 -10.393 69.511 1.00 51.44 113 ALA A C 1
ATOM 844 O O . ALA A 1 113 ? 39.623 -11.397 69.548 1.00 51.44 113 ALA A O 1
ATOM 845 N N . ARG A 1 114 ? 41.629 -10.425 69.856 1.00 52.38 114 ARG A N 1
ATOM 846 C CA . ARG A 1 114 ? 42.216 -11.519 70.636 1.00 52.38 114 ARG A CA 1
ATOM 847 C C . ARG A 1 114 ? 42.491 -11.035 72.056 1.00 52.38 114 ARG A C 1
ATOM 849 O O . ARG A 1 114 ? 43.113 -10.003 72.275 1.00 52.38 114 ARG A O 1
ATOM 856 N N . LYS A 1 115 ? 41.939 -11.798 72.997 1.00 45.56 115 LYS A N 1
ATOM 857 C CA . LYS A 1 115 ? 42.066 -11.681 74.450 1.00 45.56 115 LYS A CA 1
ATOM 858 C C . LYS A 1 115 ? 43.422 -12.221 74.932 1.00 45.56 115 LYS A C 1
ATOM 860 O O . LYS A 1 115 ? 43.858 -13.244 74.417 1.00 45.56 115 LYS A O 1
ATOM 865 N N . ARG A 1 116 ? 43.876 -11.625 76.047 1.00 36.66 116 ARG A N 1
ATOM 866 C CA . ARG A 1 116 ? 44.672 -12.176 77.171 1.00 36.66 116 ARG A CA 1
ATOM 867 C C . ARG A 1 116 ? 46.172 -12.426 76.952 1.00 36.66 116 ARG A C 1
ATOM 869 O O . ARG A 1 116 ? 46.541 -13.324 76.209 1.00 36.66 116 ARG A O 1
ATOM 876 N N . ALA A 1 117 ? 47.003 -11.736 77.734 1.00 40.62 117 ALA A N 1
ATOM 877 C CA . ALA A 1 117 ? 47.474 -12.195 79.048 1.00 40.62 117 ALA A CA 1
ATOM 878 C C . ALA A 1 117 ? 47.643 -10.971 79.959 1.00 40.62 117 ALA A C 1
ATOM 880 O O . ALA A 1 117 ? 47.988 -9.903 79.407 1.00 40.62 117 ALA A O 1
#

Nearest PDB structures (foldseek):
  8bqs-assembly1_Dn  TM=1.564E-01  e=9.665E+00  Tetrahymena thermophila SB210